Protein AF-A0A8B7U988-F1 (afdb_monomer_lite)

Foldseek 3Di:
DVVVCCVPPVPVVVVVVVVVVVVLVVCLPCVRDAAEDADDAADAQDKDKDKADDPVVLVVCVSCVVSVVQKHWYFYQDPVPRTDQKTFIKGFPDWDADPVSIIITIIGTHGMDD

pLDDT: mean 94.83, std 3.84, range [72.75, 98.5]

Structure (mmCIF, N/CA/C/O backbone):
data_AF-A0A8B7U988-F1
#
_entry.id   AF-A0A8B7U988-F1
#
loop_
_atom_site.group_PDB
_atom_site.id
_atom_site.type_symbol
_atom_site.label_atom_id
_atom_site.label_alt_id
_atom_site.label_comp_id
_atom_site.label_asym_id
_atom_site.label_entity_id
_atom_site.label_seq_id
_atom_site.pdbx_PDB_ins_code
_atom_site.Cartn_x
_atom_site.Cartn_y
_atom_site.Cartn_z
_atom_site.occupancy
_atom_site.B_iso_or_equiv
_atom_site.auth_seq_id
_atom_site.auth_comp_id
_atom_site.auth_asym_id
_atom_site.auth_atom_id
_atom_site.pdbx_PDB_model_num
ATOM 1 N N . MET A 1 1 ? -19.381 -8.514 17.980 1.00 72.75 1 MET A N 1
ATOM 2 C CA . MET A 1 1 ? -18.126 -8.296 18.741 1.00 72.75 1 MET A CA 1
ATOM 3 C C . MET A 1 1 ? -17.970 -6.827 19.109 1.00 72.75 1 MET A C 1
ATOM 5 O O . MET A 1 1 ? -17.832 -6.552 20.290 1.00 72.75 1 MET A O 1
ATOM 9 N N . GLU A 1 2 ? -18.076 -5.888 18.161 1.00 80.19 2 GLU A N 1
ATOM 10 C CA . GLU A 1 2 ? -18.036 -4.447 18.480 1.00 80.19 2 GLU A CA 1
ATOM 11 C C . GLU A 1 2 ? -19.107 -3.996 19.479 1.00 80.19 2 GLU A C 1
ATOM 13 O O . GLU A 1 2 ? -18.788 -3.222 20.368 1.00 80.19 2 GLU A O 1
ATOM 18 N N . GLU A 1 3 ? -20.336 -4.519 19.414 1.00 90.31 3 GLU A N 1
ATOM 19 C CA . GLU A 1 3 ? -21.402 -4.172 20.375 1.00 90.31 3 GLU A CA 1
ATOM 20 C C . GLU A 1 3 ? -21.045 -4.516 21.832 1.00 90.31 3 GLU A C 1
ATOM 22 O O . GLU A 1 3 ? -21.407 -3.792 22.756 1.00 90.31 3 GLU A O 1
ATOM 27 N N . LEU A 1 4 ? -20.298 -5.606 22.046 1.00 94.62 4 LEU A N 1
ATOM 28 C CA . LEU A 1 4 ? -19.811 -5.987 23.374 1.00 94.62 4 LEU A CA 1
ATOM 29 C C . LEU A 1 4 ? -18.723 -5.020 23.842 1.00 94.62 4 LEU A C 1
ATOM 31 O O . LEU A 1 4 ? -18.759 -4.565 24.980 1.00 94.62 4 LEU A O 1
ATOM 35 N N . ILE A 1 5 ? -17.788 -4.666 22.958 1.00 93.69 5 ILE A N 1
ATOM 36 C CA . ILE A 1 5 ? -16.724 -3.705 23.270 1.00 93.69 5 ILE A CA 1
ATOM 37 C C . ILE A 1 5 ? -17.339 -2.335 23.574 1.00 93.69 5 ILE A C 1
ATOM 39 O O . ILE A 1 5 ? -17.012 -1.738 24.588 1.00 93.69 5 ILE A O 1
ATOM 43 N N . ALA A 1 6 ? -18.300 -1.878 22.772 1.00 93.69 6 ALA A N 1
ATOM 44 C CA . ALA A 1 6 ? -18.997 -0.616 22.995 1.00 93.69 6 ALA A CA 1
ATOM 45 C C . ALA A 1 6 ? -19.742 -0.580 24.339 1.00 93.69 6 ALA A C 1
ATOM 47 O O . ALA A 1 6 ? -19.843 0.476 24.954 1.00 93.69 6 ALA A O 1
ATOM 48 N N . LYS A 1 7 ? -20.252 -1.726 24.811 1.00 94.88 7 LYS A N 1
ATOM 49 C CA . LYS A 1 7 ? -20.956 -1.825 26.094 1.00 94.88 7 LYS A CA 1
ATOM 50 C C . LYS A 1 7 ? -20.016 -1.877 27.300 1.00 94.88 7 LYS A C 1
ATOM 52 O O . LYS A 1 7 ? -20.335 -1.287 28.327 1.00 94.88 7 LYS A O 1
ATOM 57 N N . PHE A 1 8 ? -18.916 -2.625 27.209 1.00 96.88 8 PHE A N 1
ATOM 58 C CA . PHE A 1 8 ? -18.049 -2.917 28.359 1.00 96.88 8 PHE A CA 1
ATOM 59 C C . PHE A 1 8 ? -16.764 -2.078 28.412 1.00 96.88 8 PHE A C 1
ATOM 61 O O . PHE A 1 8 ? -16.201 -1.935 29.490 1.00 96.88 8 PHE A O 1
ATOM 68 N N . LEU A 1 9 ? -16.312 -1.539 27.277 1.00 96.50 9 LEU A N 1
ATOM 69 C CA . LEU A 1 9 ? -15.073 -0.765 27.106 1.00 96.50 9 LEU A CA 1
ATOM 70 C C . LEU A 1 9 ? -15.317 0.480 26.216 1.00 96.50 9 LEU A C 1
ATOM 72 O O . LEU A 1 9 ? -14.705 0.627 25.150 1.00 96.50 9 LEU A O 1
ATOM 76 N N . PRO A 1 10 ? -16.292 1.346 26.567 1.00 95.75 10 PRO A N 1
ATOM 77 C CA . PRO A 1 10 ? -16.694 2.463 25.713 1.00 95.75 10 PRO A CA 1
ATOM 78 C C . PRO A 1 10 ? -15.588 3.511 25.542 1.00 95.75 10 PRO A C 1
ATOM 80 O O . PRO A 1 10 ? -15.430 4.051 24.445 1.00 95.75 10 PRO A O 1
ATOM 83 N N . GLU A 1 11 ? -14.814 3.783 26.594 1.00 96.81 11 GLU A N 1
ATOM 84 C CA . GLU A 1 11 ? -13.751 4.790 26.552 1.00 96.81 11 GLU A CA 1
ATOM 85 C C . GLU A 1 11 ? -12.564 4.305 25.715 1.00 96.81 11 GLU A C 1
ATOM 87 O O . GLU A 1 11 ? -12.082 5.045 24.860 1.00 96.81 11 GLU A O 1
ATOM 92 N N . GLU A 1 12 ? -12.160 3.040 25.848 1.00 95.81 12 GLU A N 1
ATOM 93 C CA . GLU A 1 12 ? -11.096 2.438 25.040 1.00 95.81 12 GLU A CA 1
ATOM 94 C C . GLU A 1 12 ? -11.488 2.366 23.560 1.00 95.81 12 GLU A C 1
ATOM 96 O O . GLU A 1 12 ? -10.664 2.599 22.673 1.00 95.81 12 GLU A O 1
ATOM 101 N N . LEU A 1 13 ? -12.759 2.069 23.265 1.00 94.31 13 LEU A N 1
ATOM 102 C CA . LEU A 1 13 ? -13.274 2.080 21.896 1.00 94.31 13 LEU A CA 1
ATOM 103 C C . LEU A 1 13 ? -13.264 3.492 21.305 1.00 94.31 13 LEU A C 1
ATOM 105 O O . LEU A 1 13 ? -12.889 3.666 20.144 1.00 94.31 13 LEU A O 1
ATOM 109 N N . LYS A 1 14 ? -13.655 4.498 22.091 1.00 95.50 14 LYS A N 1
ATOM 110 C CA . LYS A 1 14 ? -13.630 5.905 21.682 1.00 95.50 14 LYS A CA 1
ATOM 111 C C . LYS A 1 14 ? -12.204 6.393 21.446 1.00 95.50 14 LYS A C 1
ATOM 113 O O . LYS A 1 14 ? -11.944 7.017 20.421 1.00 95.50 14 LYS A O 1
ATOM 118 N N . GLU A 1 15 ? -11.280 6.078 22.347 1.00 96.31 15 GLU A N 1
ATOM 119 C CA . GLU A 1 15 ? -9.866 6.412 22.196 1.00 96.31 15 GLU A CA 1
ATOM 120 C C . GLU A 1 15 ? -9.267 5.745 20.956 1.00 96.31 15 GLU A C 1
ATOM 122 O O . GLU A 1 15 ? -8.632 6.414 20.142 1.00 96.31 15 GLU A O 1
ATOM 127 N N . ARG A 1 16 ? -9.540 4.452 20.747 1.00 95.19 16 ARG A N 1
ATOM 128 C CA . ARG A 1 16 ? -9.085 3.729 19.556 1.00 95.19 16 ARG 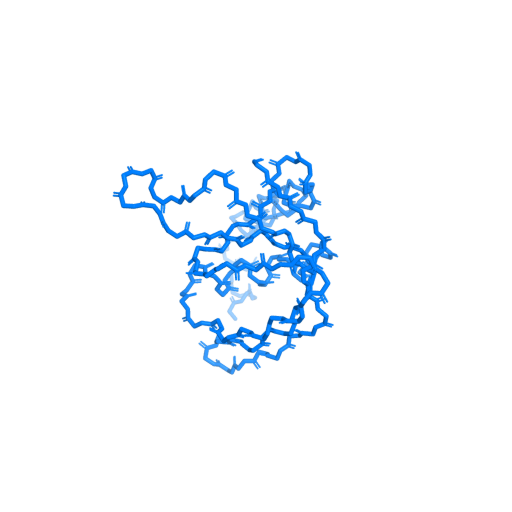A CA 1
ATOM 129 C C . ARG A 1 16 ? -9.629 4.340 18.265 1.00 95.19 16 ARG A C 1
ATOM 131 O O . ARG A 1 16 ? -8.887 4.412 17.291 1.00 95.19 16 ARG A O 1
ATOM 138 N N . ARG A 1 17 ? -10.899 4.766 18.240 1.00 94.88 17 ARG A N 1
ATOM 139 C CA . ARG A 1 17 ? -11.487 5.462 17.081 1.00 94.88 17 ARG A CA 1
ATOM 140 C C . ARG A 1 17 ? -10.810 6.801 16.824 1.00 94.88 17 ARG A C 1
ATOM 142 O O . ARG A 1 17 ? -10.442 7.054 15.686 1.00 94.88 17 ARG A O 1
ATOM 149 N N . ARG A 1 18 ? -10.574 7.598 17.869 1.00 96.94 18 ARG A N 1
ATOM 150 C CA . ARG A 1 18 ? -9.862 8.878 17.747 1.00 96.94 18 ARG A CA 1
ATOM 151 C C . ARG A 1 18 ? -8.470 8.684 17.137 1.00 96.94 18 ARG A C 1
ATOM 153 O O . ARG A 1 18 ? -8.157 9.312 16.137 1.00 96.94 18 ARG A O 1
ATOM 160 N N . LEU A 1 19 ? -7.675 7.766 17.693 1.00 96.56 19 LEU A N 1
ATOM 161 C CA . LEU A 1 19 ? -6.332 7.458 17.180 1.00 96.56 19 LEU A CA 1
ATOM 162 C C . LEU A 1 19 ? -6.367 6.967 15.729 1.00 96.56 19 LEU A C 1
ATOM 164 O O . LEU A 1 19 ? -5.485 7.280 14.937 1.00 96.56 19 LEU A O 1
ATOM 168 N N . TYR A 1 20 ? -7.385 6.180 15.384 1.00 94.25 20 TYR A N 1
ATOM 169 C CA . TYR A 1 20 ? -7.570 5.690 14.028 1.00 94.25 20 TYR A CA 1
ATOM 170 C C . TYR A 1 20 ? -7.871 6.818 13.036 1.00 94.25 20 TYR A C 1
ATOM 172 O O . TYR A 1 20 ? -7.290 6.850 11.956 1.00 94.25 20 TYR A O 1
ATOM 180 N N . GLU A 1 21 ? -8.767 7.734 13.398 1.00 95.12 21 GLU A N 1
ATOM 181 C CA . GLU A 1 21 ? -9.117 8.897 12.578 1.00 95.12 21 GLU A CA 1
ATOM 182 C C . GLU A 1 21 ? -7.899 9.803 12.357 1.00 95.12 21 GLU A C 1
ATOM 184 O O . GLU A 1 21 ? -7.615 10.161 11.214 1.00 95.12 21 GLU A O 1
ATOM 189 N N . GLU A 1 22 ? -7.131 10.078 13.417 1.00 95.19 22 GLU A N 1
ATOM 190 C CA . GLU A 1 22 ? -5.868 10.824 13.350 1.00 95.19 22 GLU A CA 1
ATOM 191 C C . GLU A 1 22 ? -4.856 10.134 12.412 1.00 95.19 22 GLU A C 1
ATOM 193 O O . GLU A 1 22 ? -4.317 10.765 11.501 1.00 95.19 22 GLU A O 1
ATOM 198 N N . GLU A 1 23 ? -4.650 8.817 12.554 1.00 93.00 23 GLU A N 1
ATOM 199 C CA . GLU A 1 23 ? -3.749 8.048 11.679 1.00 93.00 23 GLU A CA 1
ATOM 200 C C . GLU A 1 23 ? -4.211 8.081 10.209 1.00 93.00 23 GLU A C 1
ATOM 202 O O . GLU A 1 23 ? -3.394 8.223 9.294 1.00 93.00 23 GLU A O 1
ATOM 207 N N . MET A 1 24 ? -5.516 7.948 9.948 1.00 92.94 24 MET A N 1
ATOM 208 C CA . MET A 1 24 ? -6.054 7.986 8.582 1.00 92.94 24 MET A CA 1
ATOM 209 C C . MET A 1 24 ? -5.911 9.370 7.947 1.00 92.94 24 MET A C 1
ATOM 211 O O . MET A 1 24 ? -5.612 9.46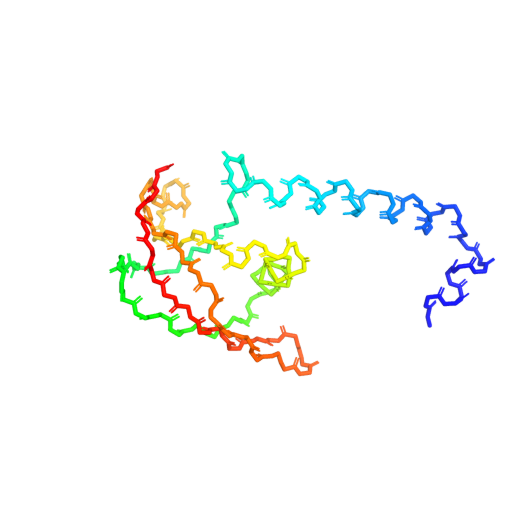1 6.752 1.00 92.94 24 MET A O 1
ATOM 215 N N . GLU A 1 25 ? -6.071 10.440 8.725 1.00 93.12 25 GLU A N 1
ATOM 216 C CA . GLU A 1 25 ? -5.835 11.803 8.257 1.00 93.12 25 GLU A CA 1
ATOM 217 C C . GLU A 1 25 ? -4.362 12.004 7.876 1.00 93.12 25 GLU A C 1
ATOM 219 O O . GLU A 1 25 ? -4.062 12.489 6.780 1.00 93.12 25 GLU A O 1
ATOM 224 N N . GLU A 1 26 ? -3.425 11.540 8.704 1.00 92.38 26 GLU A N 1
ATOM 225 C CA . GLU A 1 26 ? -1.992 11.614 8.405 1.00 92.38 26 GLU A CA 1
ATOM 226 C C . GLU A 1 26 ? -1.592 10.818 7.155 1.00 92.38 26 GLU A C 1
ATOM 228 O O . GLU A 1 26 ? -0.785 11.291 6.344 1.00 92.38 26 GLU A O 1
ATOM 233 N N . LEU A 1 27 ? -2.150 9.616 6.980 1.00 91.44 27 LEU A N 1
ATOM 234 C CA . LEU A 1 27 ? -1.879 8.748 5.829 1.00 91.44 27 LEU A CA 1
ATOM 235 C C . LEU A 1 27 ? -2.538 9.238 4.536 1.00 91.44 27 LEU A C 1
ATOM 237 O O . LEU A 1 27 ? -2.086 8.882 3.447 1.00 91.44 27 LEU A O 1
ATOM 241 N N . SER A 1 28 ? -3.571 10.078 4.628 1.00 91.56 28 SER A N 1
ATOM 242 C CA . SER A 1 28 ? -4.171 10.713 3.450 1.00 91.56 28 SER A CA 1
ATOM 243 C C . SER A 1 28 ? -3.210 11.696 2.758 1.00 91.56 28 SER A C 1
ATOM 245 O O . SER A 1 28 ? -3.329 11.967 1.558 1.00 91.56 28 SER A O 1
ATOM 247 N N . ASN A 1 29 ? -2.203 12.199 3.484 1.00 92.81 29 ASN A N 1
ATOM 248 C CA . ASN A 1 29 ? -1.236 13.162 2.973 1.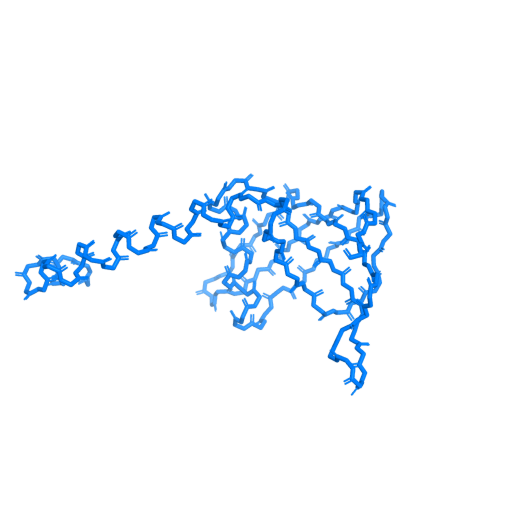00 92.81 29 ASN A CA 1
ATOM 249 C C . ASN A 1 29 ? -0.012 12.486 2.330 1.00 92.81 29 ASN A C 1
ATOM 251 O O . ASN A 1 29 ? 1.067 12.388 2.921 1.00 92.81 29 ASN A O 1
ATOM 255 N N . LEU A 1 30 ? -0.151 12.121 1.054 1.00 88.56 30 LEU A N 1
ATOM 256 C CA . LEU A 1 30 ? 0.908 11.494 0.249 1.00 88.56 30 LEU A CA 1
ATOM 257 C C . LEU A 1 30 ? 2.159 12.363 0.019 1.00 88.56 30 LEU A C 1
ATOM 259 O O . LEU A 1 30 ? 3.140 11.873 -0.532 1.00 88.56 30 LEU A O 1
ATOM 263 N N . ASN A 1 31 ? 2.158 13.645 0.394 1.00 86.06 31 ASN A N 1
ATOM 264 C CA . ASN A 1 31 ? 3.379 14.458 0.346 1.00 86.06 31 ASN A CA 1
ATOM 265 C C . ASN A 1 31 ? 4.274 14.236 1.571 1.00 86.06 31 ASN A C 1
ATOM 267 O O . ASN A 1 31 ? 5.448 14.595 1.533 1.00 86.06 31 ASN A O 1
ATOM 271 N N . LYS A 1 32 ? 3.723 13.671 2.651 1.00 86.50 32 LYS A N 1
ATOM 272 C CA . LYS A 1 32 ? 4.454 13.350 3.882 1.00 86.50 32 LYS A CA 1
ATOM 273 C C . LYS A 1 32 ? 4.633 11.846 4.048 1.00 86.50 32 LYS A C 1
ATOM 275 O O . LYS A 1 32 ? 5.739 11.396 4.318 1.00 86.50 32 LYS A O 1
ATOM 280 N N . ASN A 1 33 ? 3.557 11.086 3.846 1.00 89.12 33 ASN A N 1
ATOM 281 C CA . ASN A 1 33 ? 3.499 9.662 4.145 1.00 89.12 33 ASN A CA 1
ATOM 282 C C . ASN A 1 33 ? 3.041 8.885 2.908 1.00 89.12 33 ASN A C 1
ATOM 284 O O . ASN A 1 33 ? 1.847 8.750 2.649 1.00 89.12 33 ASN A O 1
ATOM 288 N N . VAL A 1 34 ? 3.994 8.370 2.129 1.00 93.38 34 VAL A N 1
ATOM 289 C CA . VAL A 1 34 ? 3.696 7.442 1.030 1.00 93.38 34 VAL A CA 1
ATOM 290 C C . VAL A 1 34 ? 3.889 6.013 1.534 1.00 93.38 34 VAL A C 1
ATOM 292 O O . VAL A 1 34 ? 4.998 5.675 1.949 1.00 93.38 34 VAL A O 1
ATOM 295 N N . PRO A 1 35 ? 2.869 5.142 1.468 1.00 95.56 35 PRO A N 1
ATOM 296 C CA . PRO A 1 35 ? 3.050 3.733 1.794 1.00 95.56 35 PRO A CA 1
ATOM 297 C C . PRO A 1 35 ? 3.973 3.054 0.775 1.00 95.56 35 PRO A C 1
ATOM 299 O O . PRO A 1 35 ? 3.798 3.258 -0.427 1.00 95.56 35 PRO A O 1
ATOM 302 N N . ILE A 1 36 ? 4.940 2.253 1.233 1.00 95.50 36 ILE A N 1
ATOM 303 C CA . ILE A 1 36 ? 5.953 1.622 0.374 1.00 95.50 36 ILE A CA 1
ATOM 304 C C . ILE A 1 36 ? 5.766 0.106 0.322 1.00 95.50 36 ILE A C 1
ATOM 306 O O . ILE A 1 36 ? 5.745 -0.571 1.348 1.00 95.50 36 ILE A O 1
ATOM 310 N N . PHE A 1 37 ? 5.693 -0.423 -0.897 1.00 97.31 37 PHE A N 1
ATOM 311 C CA . PHE A 1 37 ? 5.725 -1.843 -1.209 1.00 97.31 37 PHE A CA 1
ATOM 312 C C . PHE A 1 37 ? 7.107 -2.226 -1.746 1.00 97.31 37 PHE A C 1
ATOM 314 O O . PHE A 1 37 ? 7.521 -1.758 -2.807 1.00 97.31 37 PHE A O 1
ATOM 321 N N . VAL A 1 38 ? 7.834 -3.082 -1.031 1.00 96.06 38 VAL A N 1
ATOM 322 C CA . VAL A 1 38 ? 9.150 -3.558 -1.475 1.00 96.06 38 VAL A CA 1
ATOM 323 C C . VAL A 1 38 ? 8.963 -4.877 -2.217 1.00 96.06 38 VAL A C 1
ATOM 325 O O . VAL A 1 38 ? 8.612 -5.884 -1.607 1.00 96.06 38 VAL A O 1
ATOM 328 N N . CYS A 1 39 ? 9.151 -4.875 -3.538 1.00 94.00 39 CYS A N 1
ATOM 329 C CA . CYS A 1 39 ? 8.921 -6.067 -4.359 1.00 94.00 39 CYS A CA 1
ATOM 330 C C . CYS A 1 39 ? 9.763 -6.064 -5.640 1.00 94.00 39 CYS A C 1
ATOM 332 O O . CYS A 1 39 ? 10.798 -6.725 -5.706 1.00 94.00 39 CYS A O 1
ATOM 334 N N . THR A 1 40 ? 9.329 -5.317 -6.658 1.00 91.94 40 THR A N 1
ATOM 335 C CA . THR A 1 40 ? 9.948 -5.282 -7.989 1.00 91.94 40 THR A CA 1
ATOM 336 C C . THR A 1 40 ? 10.000 -3.858 -8.543 1.00 91.94 40 THR A C 1
ATOM 338 O O . THR A 1 40 ? 9.422 -2.928 -7.981 1.00 91.94 40 THR A O 1
ATOM 341 N N . MET A 1 41 ? 10.698 -3.669 -9.661 1.00 92.75 41 MET A N 1
ATOM 342 C CA . MET A 1 41 ? 10.746 -2.386 -10.352 1.00 92.75 41 MET A CA 1
ATOM 343 C C . MET A 1 41 ? 9.448 -2.150 -11.138 1.00 92.75 41 MET A C 1
ATOM 345 O O . MET A 1 41 ? 9.071 -2.957 -11.985 1.00 92.75 41 MET A O 1
ATOM 349 N N . ALA A 1 42 ? 8.784 -1.021 -10.879 1.00 96.06 42 ALA A N 1
ATOM 350 C CA . ALA A 1 42 ? 7.695 -0.507 -11.709 1.00 96.06 42 ALA A CA 1
ATOM 351 C C . ALA A 1 42 ? 8.143 0.704 -12.519 1.00 96.06 42 ALA A C 1
ATOM 353 O O . ALA A 1 42 ? 9.030 1.461 -12.117 1.00 96.06 42 ALA A O 1
ATOM 354 N N . TYR A 1 43 ? 7.460 0.913 -13.640 1.00 95.81 43 TYR A N 1
ATOM 355 C CA . TYR A 1 43 ? 7.710 2.021 -14.545 1.00 95.81 43 TYR A CA 1
ATOM 356 C C . TYR A 1 43 ? 6.454 2.882 -14.692 1.00 95.81 43 TYR A C 1
ATOM 358 O O . TYR A 1 43 ? 5.341 2.347 -14.687 1.00 95.81 43 TYR A O 1
ATOM 366 N N . PRO A 1 44 ? 6.604 4.210 -14.848 1.00 97.38 44 PRO A N 1
ATOM 367 C CA . PRO A 1 44 ? 5.501 5.080 -15.234 1.00 97.38 44 PRO A CA 1
ATOM 368 C C . PRO A 1 44 ? 4.756 4.529 -16.451 1.00 97.38 44 PRO A C 1
ATOM 370 O O . PRO A 1 44 ? 5.382 3.957 -17.334 1.00 97.38 44 PRO A O 1
ATOM 373 N N . THR A 1 45 ? 3.435 4.709 -16.462 1.00 96.75 45 THR A N 1
ATOM 374 C CA . THR A 1 45 ? 2.474 4.274 -17.492 1.00 96.75 45 THR A CA 1
ATOM 375 C C . THR A 1 45 ? 2.335 2.766 -17.712 1.00 96.75 45 THR A C 1
ATOM 377 O O . THR A 1 45 ? 1.436 2.352 -18.443 1.00 96.75 45 THR A O 1
ATOM 380 N N . VAL A 1 46 ? 3.134 1.935 -17.039 1.00 97.75 46 VAL A N 1
ATOM 381 C CA . VAL A 1 46 ? 3.069 0.474 -17.159 1.00 97.75 46 VAL A CA 1
ATOM 382 C C . VAL A 1 46 ? 2.067 -0.105 -16.148 1.00 97.75 46 VAL A C 1
ATOM 384 O O . VAL A 1 46 ? 2.165 0.200 -14.952 1.00 97.75 46 VAL A O 1
ATOM 387 N N . PRO A 1 47 ? 1.092 -0.926 -16.589 1.00 97.88 47 PRO A N 1
ATOM 388 C CA . PRO A 1 47 ? 0.229 -1.687 -15.690 1.00 97.88 47 PRO A CA 1
ATOM 389 C C . PRO A 1 47 ? 1.023 -2.689 -14.846 1.00 97.88 47 PRO A C 1
ATOM 391 O O . PRO A 1 47 ? 1.937 -3.346 -15.337 1.00 97.88 47 PRO A O 1
ATOM 394 N N . CYS A 1 48 ? 0.646 -2.832 -13.581 1.00 97.56 48 CYS A N 1
ATOM 395 C CA . CYS A 1 48 ? 1.292 -3.720 -12.626 1.00 97.56 48 CYS A CA 1
ATOM 396 C C . CYS A 1 48 ? 0.221 -4.429 -11.777 1.00 97.56 48 CYS A C 1
ATOM 398 O O . CYS A 1 48 ? -0.221 -3.885 -10.760 1.00 97.56 48 CYS A O 1
ATOM 400 N N . PRO A 1 49 ? -0.270 -5.601 -12.216 1.00 97.19 49 PRO A N 1
ATOM 401 C CA . PRO A 1 49 ? -1.159 -6.423 -11.406 1.00 97.19 49 PRO A CA 1
ATOM 402 C C . PRO A 1 49 ? -0.361 -7.101 -10.287 1.00 97.19 49 PRO A C 1
ATOM 404 O O . PRO A 1 49 ? 0.711 -7.658 -10.527 1.00 97.19 49 PRO A O 1
ATOM 407 N N . LEU A 1 50 ? -0.881 -7.059 -9.062 1.00 97.50 50 LEU A N 1
ATOM 408 C CA . LEU A 1 50 ? -0.200 -7.568 -7.872 1.00 97.50 50 LEU A CA 1
ATOM 409 C C . LEU A 1 50 ? -1.118 -8.486 -7.073 1.00 97.50 50 LEU A C 1
ATOM 411 O O . LEU A 1 50 ? -2.279 -8.163 -6.836 1.00 97.50 50 LEU A O 1
ATOM 415 N N . HIS A 1 51 ? -0.576 -9.604 -6.596 1.00 97.81 51 HIS A N 1
ATOM 416 C CA . HIS A 1 51 ? -1.233 -10.432 -5.591 1.00 97.81 51 HIS A CA 1
ATOM 417 C C . HIS A 1 51 ? -0.625 -10.134 -4.221 1.00 97.81 51 HIS A C 1
ATOM 419 O O . HIS A 1 51 ? 0.523 -10.475 -3.942 1.00 97.81 51 HIS A O 1
ATOM 425 N N . ILE A 1 52 ? -1.409 -9.490 -3.363 1.00 98.00 52 ILE A N 1
ATOM 426 C CA . ILE A 1 52 ? -0.994 -9.050 -2.037 1.00 98.00 52 ILE A CA 1
ATOM 427 C C . ILE A 1 52 ? -1.447 -10.079 -1.011 1.00 98.00 52 ILE A C 1
ATOM 429 O O . ILE A 1 52 ? -2.635 -10.197 -0.696 1.00 98.00 52 ILE A O 1
ATOM 433 N N . PHE A 1 53 ? -0.480 -10.824 -0.482 1.00 96.94 53 PHE A N 1
ATOM 434 C CA . PHE A 1 53 ? -0.725 -11.880 0.495 1.00 96.94 53 PHE A CA 1
ATOM 435 C C . PHE A 1 53 ? 0.017 -11.683 1.817 1.00 96.94 53 PHE A C 1
ATOM 437 O O . PHE A 1 53 ? -0.339 -12.344 2.788 1.00 96.94 53 PHE A O 1
ATOM 444 N N . GLU A 1 54 ? 0.996 -10.789 1.924 1.00 96.62 54 GLU A N 1
ATOM 445 C CA . GLU A 1 54 ? 1.709 -10.582 3.191 1.00 96.62 54 GLU A CA 1
ATOM 446 C C . GLU A 1 54 ? 0.926 -9.648 4.128 1.00 96.62 54 GLU A C 1
ATOM 448 O O . GLU A 1 54 ? 0.421 -8.619 3.670 1.00 96.62 54 GLU A O 1
ATOM 453 N N . PRO A 1 55 ? 0.801 -9.970 5.432 1.00 95.00 55 PRO A N 1
ATOM 454 C CA . PRO A 1 55 ? -0.064 -9.231 6.355 1.00 95.00 55 PRO A CA 1
ATOM 455 C C . PRO A 1 55 ? 0.157 -7.713 6.400 1.00 95.00 55 PRO A C 1
ATOM 457 O O . PRO A 1 55 ? -0.818 -6.962 6.419 1.00 95.00 55 PRO A O 1
ATOM 460 N N . CYS A 1 56 ? 1.411 -7.253 6.368 1.00 94.81 56 CYS A N 1
ATOM 461 C CA . CYS A 1 56 ? 1.739 -5.825 6.378 1.00 94.81 56 CYS A CA 1
ATOM 462 C C . CYS A 1 56 ? 1.183 -5.098 5.141 1.00 94.81 56 CYS A C 1
ATOM 464 O O . CYS A 1 56 ? 0.553 -4.047 5.265 1.00 94.81 56 CYS A O 1
ATOM 466 N N . TYR A 1 57 ? 1.321 -5.691 3.954 1.00 97.00 57 TYR A N 1
ATOM 467 C CA . TYR A 1 57 ? 0.837 -5.098 2.710 1.00 97.00 57 TYR A CA 1
ATOM 468 C C . TYR A 1 57 ? -0.680 -5.223 2.537 1.00 97.00 57 TYR A C 1
ATOM 470 O O . TYR A 1 57 ? -1.292 -4.357 1.915 1.00 97.00 57 TYR A O 1
ATOM 478 N N . ARG A 1 58 ? -1.328 -6.227 3.146 1.00 96.94 58 ARG A N 1
ATOM 479 C CA . ARG A 1 58 ? -2.803 -6.289 3.206 1.00 96.94 58 ARG A CA 1
ATOM 480 C C . ARG A 1 58 ? -3.374 -5.053 3.903 1.00 96.94 58 ARG A C 1
ATOM 482 O O . ARG A 1 58 ? -4.295 -4.421 3.385 1.00 96.94 58 ARG A O 1
ATOM 489 N N . LEU A 1 59 ? -2.806 -4.691 5.058 1.00 95.50 59 LEU A N 1
ATOM 490 C CA . LEU A 1 59 ? -3.208 -3.492 5.797 1.00 95.50 59 LEU A CA 1
ATOM 491 C C . LEU A 1 59 ? -2.907 -2.220 4.997 1.00 95.50 59 LEU A C 1
ATOM 493 O O . LEU A 1 59 ? -3.757 -1.336 4.923 1.00 95.50 59 LEU A O 1
ATOM 497 N N . MET A 1 60 ? -1.734 -2.154 4.361 1.00 97.12 60 MET A N 1
ATOM 498 C CA . MET A 1 60 ? -1.347 -1.041 3.493 1.00 97.12 60 MET A CA 1
ATOM 499 C C . MET A 1 60 ? -2.384 -0.784 2.393 1.00 97.12 60 MET A C 1
ATOM 501 O O . MET A 1 60 ? -2.886 0.330 2.282 1.00 97.12 60 MET A O 1
ATOM 505 N N . ILE A 1 61 ? -2.759 -1.813 1.622 1.00 97.69 61 ILE A N 1
ATOM 506 C CA . ILE A 1 61 ? -3.745 -1.673 0.541 1.00 97.69 61 ILE A CA 1
ATOM 507 C C . ILE A 1 61 ? -5.100 -1.233 1.085 1.00 97.69 61 ILE A C 1
ATOM 509 O O . ILE A 1 61 ? -5.710 -0.326 0.523 1.00 97.69 61 ILE A O 1
ATOM 513 N N . ARG A 1 62 ? -5.557 -1.815 2.200 1.00 95.69 62 ARG A N 1
ATOM 514 C CA . ARG A 1 62 ? -6.807 -1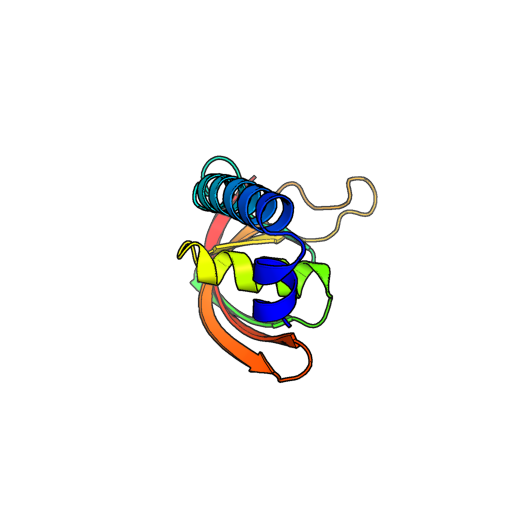.389 2.839 1.00 95.69 62 ARG A CA 1
ATOM 515 C C . ARG A 1 62 ? -6.779 0.104 3.182 1.00 95.69 62 ARG A C 1
ATOM 517 O O . ARG A 1 62 ? -7.717 0.808 2.827 1.00 95.69 62 ARG A O 1
ATOM 524 N N . ARG A 1 63 ? -5.694 0.593 3.790 1.00 95.81 63 ARG A N 1
ATOM 525 C CA . ARG A 1 63 ? -5.519 2.015 4.137 1.00 95.81 63 ARG A CA 1
ATOM 526 C C . ARG A 1 63 ? -5.483 2.913 2.899 1.00 95.81 63 ARG A C 1
ATOM 528 O O . ARG A 1 63 ? -6.133 3.954 2.894 1.00 95.81 63 ARG A O 1
ATOM 535 N N . CYS A 1 64 ? -4.806 2.506 1.822 1.00 96.94 64 CYS A N 1
ATOM 536 C CA . CYS A 1 64 ? -4.808 3.250 0.554 1.00 96.94 64 CYS A CA 1
ATOM 537 C C . CYS A 1 64 ? -6.222 3.408 -0.031 1.00 96.94 64 CYS A C 1
ATOM 539 O O . CYS A 1 64 ? -6.534 4.441 -0.622 1.00 96.94 64 CYS A O 1
ATOM 541 N N . ILE A 1 65 ? -7.072 2.385 0.101 1.00 96.50 65 ILE A N 1
ATOM 542 C CA . ILE A 1 65 ? -8.469 2.448 -0.345 1.00 96.50 65 ILE A CA 1
ATOM 543 C C . ILE A 1 65 ? -9.314 3.310 0.596 1.00 96.50 65 ILE A C 1
ATOM 545 O O . ILE A 1 65 ? -10.057 4.162 0.122 1.00 96.50 65 ILE A O 1
ATOM 549 N N . GLU A 1 66 ? -9.182 3.118 1.907 1.00 95.31 66 GLU A N 1
ATOM 550 C CA . GLU A 1 66 ? -10.018 3.771 2.919 1.00 95.31 66 GLU A CA 1
ATOM 551 C C . GLU A 1 66 ? -9.761 5.279 3.029 1.00 95.31 66 GLU A C 1
ATOM 553 O O . GLU A 1 66 ? -10.701 6.063 3.104 1.00 95.31 66 GLU A O 1
ATOM 558 N N . THR A 1 67 ? -8.499 5.699 2.917 1.00 94.56 67 THR A N 1
ATOM 559 C CA . THR A 1 67 ? -8.115 7.122 2.833 1.00 94.56 67 THR A CA 1
ATOM 560 C C . THR A 1 67 ? -8.481 7.775 1.496 1.00 94.56 67 THR A C 1
ATOM 562 O O . THR A 1 67 ? -8.353 8.987 1.346 1.00 94.56 67 THR A O 1
ATOM 565 N N . GLY A 1 68 ? -8.871 6.992 0.484 1.00 95.06 68 GLY A N 1
ATOM 566 C CA . GLY A 1 68 ? -9.158 7.480 -0.868 1.00 95.06 68 GLY A CA 1
ATOM 567 C C . GLY A 1 68 ? -7.924 7.873 -1.690 1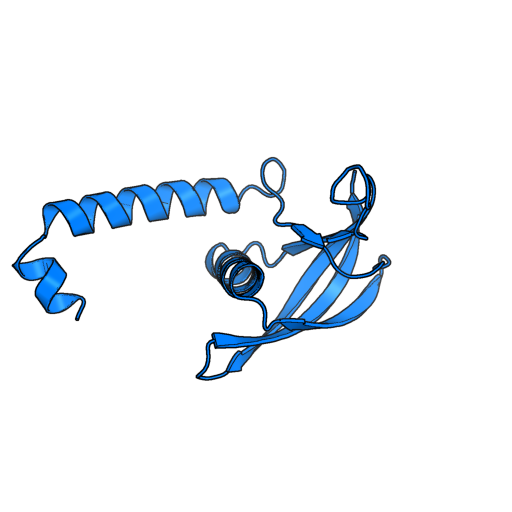.00 95.06 68 GLY A C 1
ATOM 568 O O . GLY A 1 68 ? -8.062 8.182 -2.873 1.00 95.06 68 GLY A O 1
ATOM 569 N N . THR A 1 69 ? -6.719 7.807 -1.116 1.00 96.12 69 THR A N 1
ATOM 570 C CA . THR A 1 69 ? -5.457 8.119 -1.808 1.00 96.12 69 THR A CA 1
ATOM 571 C C . THR A 1 69 ? -5.220 7.223 -3.015 1.00 96.12 69 THR A C 1
ATOM 573 O O . THR A 1 69 ? -4.734 7.686 -4.047 1.00 96.12 69 THR A O 1
ATOM 576 N N . ARG A 1 70 ? -5.567 5.933 -2.891 1.00 97.38 70 ARG A N 1
ATOM 577 C CA . ARG A 1 70 ? -5.422 4.899 -3.927 1.00 97.38 70 ARG A CA 1
ATOM 578 C C . ARG A 1 70 ? -4.027 4.882 -4.554 1.00 97.38 70 ARG A C 1
ATOM 580 O O . ARG A 1 70 ? -3.882 4.557 -5.730 1.00 97.38 70 ARG A O 1
ATOM 587 N N . GLN A 1 71 ? -3.000 5.234 -3.787 1.00 97.56 71 GLN A N 1
ATOM 588 C CA . GLN A 1 71 ? -1.625 5.317 -4.258 1.00 97.56 71 GLN A CA 1
ATOM 589 C C . GLN A 1 71 ? -0.660 4.724 -3.238 1.00 97.56 71 GLN A C 1
ATOM 591 O O . GLN A 1 71 ? -0.860 4.842 -2.031 1.00 97.56 71 GLN A O 1
ATOM 596 N N . PHE A 1 72 ? 0.394 4.096 -3.748 1.00 97.88 72 PHE A N 1
ATOM 597 C CA . PHE A 1 72 ? 1.521 3.596 -2.965 1.00 97.88 72 PHE A CA 1
ATOM 598 C C . PHE A 1 72 ? 2.795 3.664 -3.813 1.00 97.88 72 PHE A C 1
ATOM 600 O O . PHE A 1 72 ? 2.740 3.671 -5.044 1.00 97.88 72 PHE A O 1
ATOM 607 N N . GLY A 1 73 ? 3.951 3.746 -3.168 1.00 97.38 73 GLY A N 1
ATOM 608 C CA . GLY A 1 73 ? 5.247 3.621 -3.818 1.00 97.38 73 GLY A CA 1
ATOM 609 C C . GLY A 1 73 ? 5.665 2.158 -3.911 1.00 97.38 73 GLY A C 1
ATOM 610 O O . GLY A 1 73 ? 5.436 1.395 -2.980 1.00 97.38 73 GLY A O 1
ATOM 611 N N . MET A 1 74 ? 6.303 1.763 -5.007 1.00 97.69 74 MET A N 1
ATOM 612 C CA . MET A 1 74 ? 6.981 0.475 -5.118 1.00 97.69 74 MET A CA 1
ATOM 613 C C . MET A 1 74 ? 8.440 0.667 -5.511 1.00 97.69 74 MET A C 1
ATOM 615 O O . MET A 1 74 ? 8.754 1.445 -6.418 1.00 97.69 74 MET A O 1
ATOM 619 N N . CYS A 1 75 ? 9.323 -0.050 -4.827 1.00 96.38 75 CYS A N 1
ATOM 620 C CA . CYS A 1 75 ? 10.753 -0.063 -5.098 1.00 96.38 75 CYS A CA 1
ATOM 621 C C . CYS A 1 75 ? 11.342 -1.465 -4.886 1.00 96.38 75 CYS A C 1
ATOM 623 O O . CYS A 1 75 ? 10.686 -2.384 -4.387 1.00 96.38 75 CYS A O 1
ATOM 625 N N . LEU A 1 76 ? 12.590 -1.630 -5.324 1.00 95.81 76 LEU A N 1
ATOM 626 C CA . LEU A 1 76 ? 13.353 -2.854 -5.102 1.00 95.81 76 LEU A CA 1
ATOM 627 C C . LEU A 1 76 ? 13.837 -2.932 -3.655 1.00 95.81 76 LEU A C 1
ATOM 629 O O . LEU A 1 76 ? 14.097 -1.908 -3.025 1.00 95.81 76 LEU A O 1
ATOM 633 N N . GLY A 1 77 ? 14.005 -4.153 -3.154 1.00 93.44 77 GLY A N 1
ATOM 634 C CA . GLY A 1 77 ? 14.738 -4.383 -1.913 1.00 93.44 77 GLY A CA 1
ATOM 635 C C . GLY A 1 77 ? 16.219 -4.053 -2.085 1.00 93.44 77 GLY A C 1
ATOM 636 O O . GLY A 1 77 ? 16.798 -4.305 -3.143 1.00 93.44 77 GLY A O 1
ATOM 637 N N . ASP A 1 78 ? 16.827 -3.506 -1.039 1.00 91.62 78 ASP A N 1
ATOM 638 C CA . ASP A 1 78 ? 18.268 -3.274 -0.953 1.00 91.62 78 ASP A CA 1
ATOM 639 C C . ASP A 1 78 ? 18.820 -4.088 0.230 1.00 91.62 78 ASP A C 1
ATOM 641 O O . ASP A 1 78 ? 18.347 -3.905 1.352 1.00 91.62 78 ASP A O 1
ATOM 645 N N . PRO A 1 79 ? 19.798 -4.989 0.033 1.00 87.44 79 PRO A N 1
ATOM 646 C CA . PRO A 1 79 ? 20.312 -5.832 1.115 1.00 87.44 79 PRO A CA 1
ATOM 647 C C . PRO A 1 79 ? 20.966 -5.067 2.276 1.00 87.44 79 PRO A C 1
ATOM 649 O O . PRO A 1 79 ? 21.100 -5.618 3.364 1.00 87.44 79 PRO A O 1
ATOM 652 N N . VAL A 1 80 ? 21.403 -3.825 2.050 1.00 89.94 80 VAL A N 1
ATOM 653 C CA . VAL A 1 80 ? 22.112 -2.996 3.034 1.00 89.94 80 VAL A CA 1
ATOM 654 C C . VAL A 1 80 ? 21.175 -1.954 3.645 1.00 89.94 80 VAL A C 1
ATOM 656 O O . VAL A 1 80 ? 21.179 -1.752 4.856 1.00 89.94 80 VAL A O 1
ATOM 659 N N . LYS A 1 81 ? 20.365 -1.288 2.817 1.00 85.88 81 LYS A N 1
ATOM 660 C CA . LYS A 1 81 ? 19.462 -0.196 3.221 1.00 85.88 81 LYS A CA 1
ATOM 661 C C . LYS A 1 81 ? 18.020 -0.649 3.480 1.00 85.88 81 LYS A C 1
ATOM 663 O O . LYS A 1 81 ? 17.194 0.156 3.897 1.00 85.88 81 LYS A O 1
ATOM 668 N N . GLY A 1 82 ? 17.694 -1.909 3.203 1.00 87.44 82 GLY A N 1
ATOM 669 C CA . GLY A 1 82 ? 16.337 -2.458 3.227 1.00 87.44 82 GLY A CA 1
ATOM 670 C C . GLY A 1 82 ? 15.596 -2.251 1.903 1.00 87.44 82 GLY A C 1
ATOM 671 O O . GLY A 1 82 ? 15.055 -3.204 1.345 1.00 87.44 82 GLY A O 1
ATOM 672 N N . PHE A 1 83 ? 15.615 -1.033 1.354 1.00 90.81 83 PHE A N 1
ATOM 673 C CA . PHE A 1 83 ? 14.974 -0.705 0.077 1.00 90.81 83 PHE A CA 1
ATOM 674 C C . PHE A 1 83 ? 15.769 0.308 -0.755 1.00 90.81 83 PHE A C 1
ATOM 676 O O . PHE A 1 83 ? 16.594 1.070 -0.247 1.00 90.81 83 PHE A O 1
ATOM 683 N N . ALA A 1 84 ? 15.512 0.299 -2.060 1.00 92.56 84 ALA A N 1
ATOM 684 C CA . ALA A 1 84 ? 16.156 1.174 -3.023 1.00 92.56 84 ALA A CA 1
ATOM 685 C C . ALA A 1 84 ? 15.692 2.629 -2.867 1.00 92.56 84 ALA A C 1
ATOM 687 O O . ALA A 1 84 ? 14.514 2.907 -2.655 1.00 92.56 84 ALA A O 1
ATOM 688 N N . GLU A 1 85 ? 16.626 3.559 -3.071 1.00 92.62 85 GLU A N 1
ATOM 689 C CA . GLU A 1 85 ? 16.405 5.011 -2.971 1.00 92.62 85 GLU A CA 1
ATOM 690 C C . GLU A 1 85 ? 15.432 5.556 -4.027 1.00 92.62 85 GLU A C 1
ATOM 692 O O . GLU A 1 85 ? 14.919 6.653 -3.879 1.00 92.62 85 GLU A O 1
ATOM 697 N N . TYR A 1 86 ? 15.173 4.811 -5.101 1.00 94.56 86 TYR A N 1
ATOM 698 C CA . TYR A 1 86 ? 14.258 5.226 -6.157 1.00 94.56 86 TYR A CA 1
ATOM 699 C C . TYR A 1 86 ? 13.190 4.168 -6.388 1.00 94.56 86 TYR A C 1
ATOM 701 O O . TYR A 1 86 ? 13.461 2.964 -6.390 1.00 94.56 86 TYR A O 1
ATOM 709 N N . GLY A 1 87 ? 11.980 4.638 -6.669 1.00 96.38 87 GLY A N 1
ATOM 710 C CA . GLY A 1 87 ? 10.847 3.786 -6.997 1.00 96.38 87 GLY A CA 1
ATOM 711 C C . GLY A 1 87 ? 9.843 4.471 -7.911 1.00 96.38 87 GLY A C 1
ATOM 712 O O . GLY A 1 87 ? 10.086 5.551 -8.460 1.00 96.38 87 GLY A O 1
ATOM 713 N N . CYS A 1 88 ? 8.690 3.834 -8.073 1.00 97.88 88 CYS A N 1
ATOM 714 C CA . CYS A 1 88 ? 7.563 4.373 -8.819 1.00 97.88 88 CYS A CA 1
ATOM 715 C C . CYS A 1 88 ? 6.329 4.457 -7.922 1.00 97.88 88 CYS A C 1
ATOM 717 O O . CYS A 1 88 ? 6.038 3.528 -7.181 1.00 97.88 88 CYS A O 1
ATOM 719 N N . ILE A 1 89 ? 5.602 5.569 -7.991 1.00 97.88 89 ILE A N 1
ATOM 720 C CA . ILE A 1 89 ? 4.258 5.689 -7.428 1.00 97.88 89 ILE A CA 1
ATOM 721 C C . ILE A 1 89 ? 3.301 4.956 -8.360 1.00 97.88 89 ILE A C 1
ATOM 723 O O . ILE A 1 89 ? 3.259 5.265 -9.555 1.00 97.88 89 ILE A O 1
ATOM 727 N N . LEU A 1 90 ? 2.517 4.036 -7.815 1.00 98.50 90 LEU A N 1
ATOM 728 C CA . LEU A 1 90 ? 1.453 3.330 -8.510 1.00 98.50 90 LEU A CA 1
ATOM 729 C C . LEU A 1 90 ? 0.096 3.839 -8.038 1.00 98.50 90 LEU A C 1
ATOM 731 O O . LEU A 1 90 ? -0.105 4.100 -6.855 1.00 98.50 90 LEU A O 1
ATOM 735 N N . GLU A 1 91 ? -0.838 3.972 -8.977 1.00 98.31 91 GLU A N 1
ATOM 736 C CA . GLU A 1 91 ? -2.247 4.232 -8.687 1.00 98.31 91 GLU A CA 1
ATOM 737 C C . GLU A 1 91 ? -3.035 2.925 -8.766 1.00 98.31 91 GLU A C 1
ATOM 739 O O . GLU A 1 91 ? -2.970 2.220 -9.775 1.00 98.31 91 GLU A O 1
ATOM 744 N N . ILE A 1 92 ? -3.813 2.635 -7.727 1.00 98.38 92 ILE A N 1
ATOM 745 C CA . ILE A 1 92 ? -4.722 1.498 -7.646 1.00 98.38 92 ILE A CA 1
ATOM 746 C C . ILE A 1 92 ? -5.972 1.787 -8.480 1.00 98.38 92 ILE A C 1
ATOM 748 O O . ILE A 1 92 ? -6.820 2.607 -8.112 1.00 98.38 92 ILE A O 1
ATOM 752 N N . ARG A 1 93 ? -6.135 1.058 -9.583 1.00 98.12 93 ARG A N 1
ATOM 753 C CA . ARG A 1 93 ? -7.312 1.122 -10.459 1.00 98.12 93 ARG A CA 1
ATOM 754 C C . ARG A 1 93 ? -8.452 0.248 -9.957 1.00 98.12 93 ARG A C 1
ATOM 756 O O . ARG A 1 93 ? -9.602 0.678 -10.009 1.00 98.12 93 ARG A O 1
ATOM 763 N N . ASN A 1 94 ? -8.136 -0.926 -9.426 1.00 97.69 94 ASN A N 1
ATOM 764 C CA . ASN A 1 94 ? -9.120 -1.851 -8.882 1.00 97.69 94 ASN A CA 1
ATOM 765 C C . ASN A 1 94 ? -8.499 -2.745 -7.801 1.00 97.69 94 ASN A C 1
ATOM 767 O O . ASN A 1 94 ? -7.295 -2.996 -7.823 1.00 97.69 94 ASN A O 1
ATOM 771 N N . VAL A 1 95 ? -9.324 -3.225 -6.866 1.00 97.94 95 VAL A N 1
ATOM 772 C CA . VAL A 1 95 ? -8.923 -4.212 -5.854 1.00 97.94 95 VAL A CA 1
ATOM 773 C C . VAL A 1 95 ? -10.016 -5.254 -5.700 1.00 97.94 95 VAL A C 1
ATOM 775 O O . VAL A 1 95 ? -11.187 -4.917 -5.549 1.00 97.94 95 VAL A O 1
ATOM 778 N N . GLN A 1 96 ? -9.618 -6.519 -5.683 1.00 98.00 96 GLN A N 1
ATOM 779 C CA . GLN A 1 96 ? -10.474 -7.639 -5.317 1.00 98.00 96 GLN A CA 1
ATOM 780 C C . GLN A 1 96 ? -9.949 -8.250 -4.022 1.00 98.00 96 GLN A C 1
ATOM 782 O O . GLN A 1 96 ? -8.835 -8.769 -3.994 1.00 98.00 96 GLN A O 1
ATOM 787 N N . PHE A 1 97 ? -10.737 -8.169 -2.949 1.00 96.81 97 PHE A N 1
ATOM 788 C CA . PHE A 1 97 ? -10.405 -8.776 -1.661 1.00 96.81 97 PHE A CA 1
ATOM 789 C C . PHE A 1 97 ? -10.953 -10.201 -1.568 1.00 96.81 97 PHE A C 1
ATOM 791 O O . PHE A 1 97 ? -12.081 -10.471 -1.977 1.00 96.81 97 PHE A O 1
ATOM 798 N N . PHE A 1 98 ? -10.167 -11.093 -0.973 1.00 96.50 98 PHE A N 1
ATOM 799 C CA . PHE A 1 98 ? -10.576 -12.454 -0.643 1.00 96.50 98 PHE A CA 1
ATOM 800 C C . PHE A 1 98 ? -10.966 -12.563 0.836 1.00 96.50 98 PHE A C 1
ATOM 802 O O . PHE A 1 98 ? -10.559 -11.751 1.670 1.00 96.50 98 PHE A O 1
ATOM 809 N N . SER A 1 99 ? -11.731 -13.599 1.185 1.00 94.69 99 SER A N 1
ATOM 810 C CA . SER A 1 99 ? -12.219 -13.834 2.554 1.00 94.69 99 SER A CA 1
ATOM 811 C C . SER A 1 99 ? -11.110 -14.083 3.582 1.00 94.69 99 SER A C 1
ATOM 813 O O . SER A 1 99 ? -11.334 -13.915 4.775 1.00 94.69 99 SER A O 1
ATOM 815 N N . ASP A 1 100 ? -9.914 -14.474 3.138 1.00 93.12 100 ASP A N 1
ATOM 816 C CA . ASP A 1 100 ? -8.737 -14.697 3.985 1.00 93.12 100 ASP A CA 1
ATOM 817 C C . ASP A 1 100 ? -7.856 -13.440 4.149 1.00 93.12 100 ASP A C 1
ATOM 819 O O . ASP A 1 100 ? -6.773 -13.498 4.740 1.00 93.12 100 ASP A O 1
ATOM 823 N N . GLY A 1 101 ? -8.308 -12.302 3.611 1.00 90.56 101 GLY A N 1
ATOM 824 C CA . GLY A 1 101 ? -7.642 -11.005 3.674 1.00 90.56 101 GLY A CA 1
ATOM 825 C C . GLY A 1 101 ? -6.597 -10.760 2.584 1.00 90.56 101 GLY A C 1
ATOM 826 O O . GLY A 1 101 ? -6.007 -9.680 2.572 1.00 90.56 101 GLY A O 1
ATOM 827 N N . ARG A 1 102 ? -6.339 -11.714 1.679 1.00 96.94 102 ARG A N 1
ATOM 828 C CA . ARG A 1 102 ? -5.509 -11.461 0.488 1.00 96.94 102 ARG A CA 1
ATOM 829 C C . ARG A 1 102 ? -6.235 -10.526 -0.480 1.00 96.94 102 ARG A C 1
ATOM 831 O O . ARG A 1 102 ? -7.451 -10.352 -0.397 1.00 96.94 102 ARG A O 1
ATOM 838 N N . SER A 1 103 ? -5.509 -9.959 -1.440 1.00 97.94 103 SER A N 1
ATOM 839 C CA . SER A 1 103 ? -6.134 -9.201 -2.530 1.00 97.94 103 SER A CA 1
ATOM 840 C C . SER A 1 103 ? -5.378 -9.287 -3.849 1.00 97.94 103 SER A C 1
ATOM 842 O O . SER A 1 103 ? -4.156 -9.423 -3.860 1.00 97.94 103 SER A O 1
ATOM 844 N N . VAL A 1 104 ? -6.105 -9.189 -4.962 1.00 98.31 104 VAL A N 1
ATOM 845 C CA . VAL A 1 104 ? -5.531 -8.840 -6.268 1.00 98.31 104 VAL A CA 1
ATOM 846 C C . VAL A 1 104 ? -5.735 -7.346 -6.486 1.00 98.31 104 VAL A C 1
ATOM 848 O O . VAL A 1 104 ? -6.848 -6.841 -6.341 1.00 98.31 104 VAL A O 1
ATOM 851 N N . VAL A 1 105 ? -4.654 -6.644 -6.806 1.00 98.31 105 VAL A N 1
ATOM 852 C CA . VAL A 1 105 ? -4.615 -5.195 -6.997 1.00 98.31 105 VAL A CA 1
ATOM 853 C C . VAL A 1 105 ? -4.196 -4.908 -8.429 1.00 98.31 105 VAL A C 1
ATOM 855 O O . VAL A 1 105 ? -3.067 -5.203 -8.820 1.00 98.31 105 VAL A O 1
ATOM 858 N N . ASP A 1 106 ? -5.081 -4.277 -9.192 1.00 98.12 106 ASP A N 1
ATOM 859 C CA . ASP A 1 106 ? -4.738 -3.726 -10.497 1.00 98.12 106 ASP A CA 1
ATOM 860 C C . ASP A 1 106 ? -4.206 -2.313 -10.299 1.00 98.12 106 ASP A C 1
ATOM 862 O O . ASP A 1 106 ? -4.919 -1.428 -9.812 1.00 98.12 106 ASP A O 1
ATOM 866 N N . SER A 1 107 ? -2.955 -2.083 -10.685 1.00 98.25 107 SER A N 1
ATOM 867 C CA . SER A 1 107 ? -2.317 -0.780 -10.536 1.00 98.25 107 SER A CA 1
ATOM 868 C C . SER A 1 107 ? -1.614 -0.323 -11.811 1.00 98.25 107 SER A C 1
ATOM 870 O O . SER A 1 107 ? -1.366 -1.114 -12.719 1.00 98.25 107 SER A O 1
ATOM 872 N N . ILE A 1 108 ? -1.327 0.974 -11.917 1.00 98.50 108 ILE A N 1
ATOM 873 C CA . ILE A 1 108 ? -0.552 1.549 -13.024 1.00 98.50 108 ILE A CA 1
ATOM 874 C C . ILE A 1 108 ? 0.489 2.523 -12.482 1.00 98.50 108 ILE A C 1
ATOM 876 O O . ILE A 1 108 ? 0.176 3.364 -11.635 1.00 98.50 108 ILE A O 1
ATOM 880 N N . GLY A 1 109 ? 1.718 2.438 -12.988 1.00 98.25 109 GLY A N 1
ATOM 881 C CA . GLY A 1 109 ? 2.769 3.384 -12.629 1.00 98.25 109 GLY A CA 1
ATOM 882 C C . GLY A 1 109 ? 2.437 4.808 -13.078 1.00 98.25 109 GLY A C 1
ATOM 883 O O . GLY A 1 109 ? 1.899 5.035 -14.163 1.00 98.25 109 GLY A O 1
ATOM 884 N N . LYS A 1 110 ? 2.769 5.798 -12.250 1.00 97.75 110 LYS A N 1
ATOM 885 C CA . LYS A 1 110 ? 2.488 7.218 -12.511 1.00 97.75 110 LYS A CA 1
ATOM 886 C C . LYS A 1 110 ? 3.738 8.047 -12.666 1.00 97.75 110 LYS A C 1
ATOM 888 O O . LYS A 1 110 ? 3.954 8.656 -13.707 1.00 97.75 110 LYS A O 1
ATOM 893 N N . ARG A 1 111 ? 4.550 8.092 -11.619 1.00 96.69 111 ARG A N 1
ATOM 894 C CA . ARG A 1 111 ? 5.752 8.924 -11.561 1.00 96.69 111 ARG A CA 1
ATOM 895 C C . ARG A 1 111 ? 6.813 8.248 -10.721 1.00 96.69 111 ARG A C 1
ATOM 897 O O . ARG A 1 111 ? 6.502 7.372 -9.921 1.00 96.69 111 ARG A O 1
ATOM 904 N N . ARG A 1 112 ? 8.060 8.670 -10.891 1.00 96.69 112 ARG A N 1
ATOM 905 C CA . ARG A 1 112 ? 9.143 8.260 -9.996 1.00 96.69 112 ARG A CA 1
ATOM 906 C C . ARG A 1 112 ? 9.051 9.012 -8.667 1.00 96.69 112 ARG A C 1
ATOM 908 O O . ARG A 1 112 ? 8.499 10.115 -8.616 1.00 96.69 112 ARG A O 1
ATOM 915 N N . PHE A 1 113 ? 9.590 8.412 -7.618 1.00 93.31 113 PHE A N 1
ATOM 916 C CA . PHE A 1 113 ? 9.864 9.075 -6.346 1.00 93.31 113 PHE A CA 1
ATOM 917 C C . PHE A 1 113 ? 11.287 8.746 -5.888 1.00 93.31 113 PHE A C 1
ATOM 919 O O . PHE A 1 113 ? 11.913 7.823 -6.423 1.00 93.31 113 PHE A O 1
ATOM 926 N N . LYS A 1 114 ? 11.764 9.545 -4.939 1.00 90.75 114 LYS A N 1
ATOM 927 C CA . LYS A 1 114 ? 12.983 9.354 -4.167 1.00 90.75 114 LYS A CA 1
ATOM 928 C C . LYS A 1 114 ? 12.620 9.514 -2.697 1.00 90.75 114 LYS A C 1
ATOM 930 O O . LYS A 1 114 ? 11.796 10.423 -2.445 1.00 90.75 114 LYS A O 1
#

Secondary structure (DSSP, 8-state):
-HHHHHHH-HHHHHHHHHHHHHHHHHHH-TTT---EEESS---TT-EEEEEE-SHHHHHHHHHHHHTS--EEEEEEEETTTEEEEEEEEEEEEEEEE-TTS-EEEEEEEEEEE-

InterPro domains:
  IPR003111 Lon protease, N-terminal domain [PF02190] (34-114)
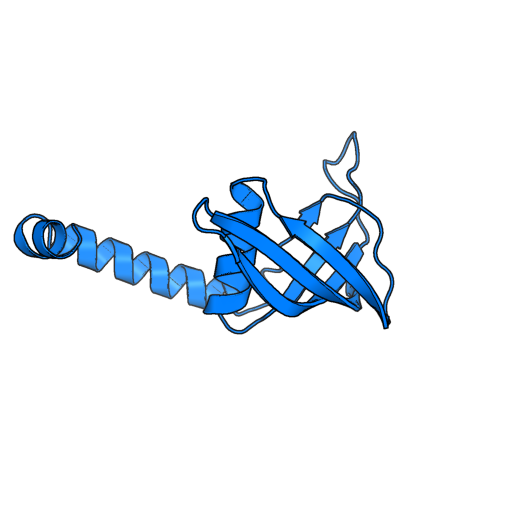  IPR015947 PUA-like superfamily [SSF88697] (33-114)
  IPR046336 Lon protease, N-terminal domain superfamily [G3DSA:2.30.130.40] (12-114)

Sequence (114 aa):
MEELIAKFLPEELKERRRLYEEEMEELSNLNKNVPIFVCTMAYPTVPCPLHIFEPCYRLMIRRCIETGTRQFGMCLGDPVKGFAEYGCILEIRNVQFFSDGRSVVDSIGKRRFK

Organism: Castor canadensis (NCBI:txid51338)

Radius of gyration: 16.34 Å; chains: 1; bounding box: 44×29×46 Å